Protein AF-A0A2U3KPR0-F1 (afdb_monomer_lite)

Foldseek 3Di:
DDDDDDDPQVVLVCVLVVVDDDDDADDPPRDPPRHDDDDDPDDPDHDDDDDDDDPPDDDDVVRVVVVD

Secondary structure (DSSP, 8-state):
-----SSHHHHHHHHHTTS--------TT--TTS------SS-SS---------TTS---HHHHHHH-

Organism: NCBI:txid2043169

Sequence (68 aa):
MSFEAFEERTVAGLVGAKFGVALISFMPGLDMQKISLIRVREPYCLIVIQMVWRTNLYMSPAVIYFKS

Radius of gyration: 17.88 Å; chains: 1; bounding box: 43×25×47 Å

Structure (mmCIF, N/CA/C/O backbone):
data_AF-A0A2U3KPR0-F1
#
_entry.id   AF-A0A2U3KPR0-F1
#
loop_
_atom_site.group_PDB
_atom_site.id
_atom_site.type_symbol
_atom_site.label_atom_id
_atom_site.label_alt_id
_atom_site.label_comp_id
_atom_site.label_asym_id
_atom_site.label_entity_id
_atom_site.label_seq_id
_atom_site.pdbx_PDB_ins_code
_atom_site.Cartn_x
_atom_site.Cartn_y
_atom_site.Cartn_z
_atom_site.occupancy
_atom_site.B_iso_or_equiv
_atom_site.auth_seq_id
_atom_site.auth_comp_id
_atom_site.auth_asym_id
_atom_site.auth_atom_id
_atom_site.pdbx_PDB_model_num
ATOM 1 N N . MET A 1 1 ? -21.974 3.344 10.686 1.00 61.19 1 MET A N 1
ATOM 2 C CA . MET A 1 1 ? -21.471 4.470 9.875 1.00 61.19 1 MET A CA 1
ATOM 3 C C . MET A 1 1 ? -20.100 4.060 9.365 1.00 61.19 1 MET A C 1
ATOM 5 O O . MET A 1 1 ? -19.284 3.664 10.187 1.00 61.19 1 MET A O 1
ATOM 9 N N . SER A 1 2 ? -19.897 4.026 8.049 1.00 77.19 2 SER A N 1
ATOM 10 C CA . SER A 1 2 ? -18.599 3.751 7.420 1.00 77.19 2 SER A CA 1
ATOM 11 C C . SER A 1 2 ? -17.942 5.074 7.031 1.00 77.19 2 SER A C 1
ATOM 13 O O . SER A 1 2 ? -18.628 6.002 6.609 1.00 77.19 2 SER A O 1
ATOM 15 N N . PHE A 1 3 ? -16.626 5.164 7.214 1.00 84.88 3 PHE A N 1
ATOM 16 C CA . PHE A 1 3 ? -15.818 6.287 6.748 1.00 84.88 3 PHE A CA 1
ATOM 17 C C . PHE A 1 3 ? -15.017 5.831 5.536 1.00 84.88 3 PHE A C 1
ATOM 19 O O . PHE A 1 3 ? -14.455 4.736 5.545 1.00 84.88 3 PHE A O 1
ATOM 26 N N . GLU A 1 4 ? -14.962 6.672 4.512 1.00 83.81 4 GLU A N 1
ATOM 27 C CA . GLU A 1 4 ? -14.275 6.380 3.259 1.00 83.81 4 GLU A CA 1
ATOM 28 C C . GLU A 1 4 ? -13.280 7.498 2.959 1.00 83.81 4 GLU A C 1
ATOM 30 O O . GLU A 1 4 ? -13.566 8.679 3.163 1.00 83.81 4 GLU A O 1
ATOM 35 N N . ALA A 1 5 ? -12.094 7.119 2.495 1.00 86.19 5 ALA A N 1
ATOM 36 C CA . ALA A 1 5 ? -11.075 8.045 2.032 1.00 86.19 5 ALA A CA 1
ATOM 37 C C . ALA A 1 5 ? -10.292 7.399 0.887 1.00 86.19 5 ALA A C 1
ATOM 39 O O . ALA A 1 5 ? -10.082 6.187 0.882 1.00 86.19 5 ALA A O 1
ATOM 40 N N . PHE A 1 6 ? -9.875 8.216 -0.081 1.00 84.12 6 PHE A N 1
ATOM 41 C CA . PHE A 1 6 ? -9.199 7.734 -1.285 1.00 84.12 6 PHE A CA 1
ATOM 42 C C . PHE A 1 6 ? -7.713 7.426 -1.053 1.00 84.12 6 PHE A C 1
ATOM 44 O O . PHE A 1 6 ? -7.196 6.458 -1.592 1.00 84.12 6 PHE A O 1
ATOM 51 N N . GLU A 1 7 ? -7.026 8.234 -0.242 1.00 88.62 7 GLU A N 1
ATOM 52 C CA . GLU A 1 7 ? -5.599 8.058 0.036 1.00 88.62 7 GLU A CA 1
ATOM 53 C C . GLU A 1 7 ? -5.376 7.163 1.264 1.00 88.62 7 GLU A C 1
ATOM 55 O O . GLU A 1 7 ? -5.931 7.410 2.343 1.00 88.62 7 GLU A O 1
ATOM 60 N N . GLU A 1 8 ? -4.483 6.181 1.148 1.00 89.69 8 GLU A N 1
ATOM 61 C CA . GLU A 1 8 ? -4.158 5.224 2.210 1.00 89.69 8 GLU A CA 1
ATOM 62 C C . GLU A 1 8 ? -3.656 5.907 3.492 1.00 89.69 8 GLU A C 1
ATO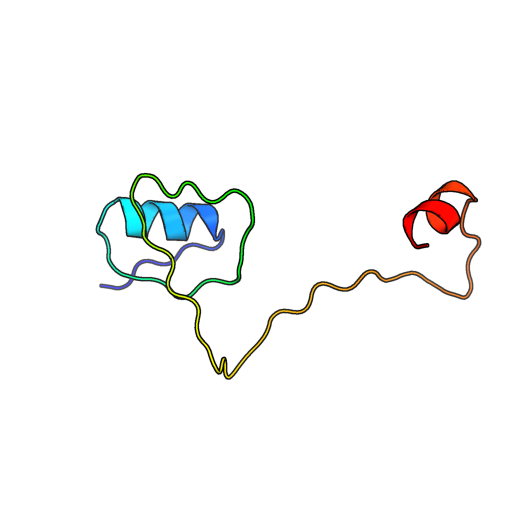M 64 O O . GLU A 1 8 ? -3.950 5.443 4.597 1.00 89.69 8 GLU A O 1
ATOM 69 N N . ARG A 1 9 ? -2.949 7.043 3.377 1.00 91.62 9 ARG A N 1
ATOM 70 C CA . ARG A 1 9 ? -2.508 7.845 4.538 1.00 91.62 9 ARG A CA 1
ATOM 71 C C . ARG A 1 9 ? -3.680 8.394 5.334 1.00 91.62 9 ARG A C 1
ATOM 73 O O . ARG A 1 9 ? -3.655 8.362 6.563 1.00 91.62 9 ARG A O 1
ATOM 80 N N . THR A 1 10 ? -4.708 8.869 4.640 1.00 93.38 10 THR A N 1
ATOM 81 C CA . THR A 1 10 ? -5.906 9.412 5.283 1.00 93.38 10 THR A CA 1
ATOM 82 C C . THR A 1 10 ? -6.665 8.293 5.990 1.00 93.38 10 THR A C 1
ATOM 84 O O . THR A 1 10 ? -7.038 8.446 7.153 1.00 93.38 10 THR A O 1
ATOM 87 N N . VAL A 1 11 ? -6.801 7.128 5.345 1.00 93.94 11 VAL A N 1
ATOM 88 C CA . VAL A 1 11 ? -7.402 5.931 5.957 1.00 93.94 11 VAL A CA 1
ATOM 89 C C . VAL A 1 11 ? -6.649 5.519 7.228 1.00 93.94 11 VAL A C 1
ATOM 91 O O . VAL A 1 11 ? -7.269 5.296 8.269 1.00 93.94 11 VAL A O 1
ATOM 94 N N . ALA A 1 12 ? -5.315 5.475 7.195 1.00 93.88 12 ALA A N 1
ATOM 95 C CA . ALA A 1 12 ? -4.513 5.153 8.376 1.00 93.88 12 ALA A CA 1
ATOM 96 C C . ALA A 1 12 ? -4.647 6.199 9.494 1.00 93.88 12 ALA A C 1
ATOM 98 O O . ALA A 1 12 ? -4.695 5.833 10.670 1.00 93.88 12 ALA A O 1
ATOM 99 N N . GLY A 1 13 ? -4.778 7.481 9.142 1.00 93.50 13 GLY A N 1
ATOM 100 C CA . GLY A 1 13 ? -5.084 8.551 10.091 1.00 93.50 13 GLY A CA 1
ATOM 101 C C . GLY A 1 13 ? -6.413 8.327 10.818 1.00 93.50 13 GLY A C 1
ATOM 102 O O . GLY A 1 13 ? -6.472 8.467 12.040 1.00 93.50 13 GLY A O 1
ATOM 103 N N . LEU A 1 14 ? -7.455 7.894 10.100 1.00 94.62 14 LEU A N 1
ATOM 104 C CA . LEU A 1 14 ? -8.756 7.552 10.688 1.00 94.62 14 LEU A CA 1
ATOM 105 C C . LEU A 1 14 ? -8.658 6.354 11.647 1.00 94.62 14 LEU A C 1
ATOM 107 O O . LEU A 1 14 ? -9.214 6.397 12.747 1.00 94.62 14 LEU A O 1
ATOM 111 N N . VAL A 1 15 ? -7.899 5.315 11.284 1.00 95.06 15 VAL A N 1
ATOM 112 C CA . VAL A 1 15 ? -7.619 4.171 12.176 1.00 95.06 15 VAL A CA 1
ATOM 113 C C . VAL A 1 15 ? -6.878 4.636 13.438 1.00 95.06 15 VAL A C 1
ATOM 115 O O . VAL A 1 15 ? -7.276 4.300 14.556 1.00 95.06 15 VAL A O 1
ATOM 118 N N . GLY A 1 16 ? -5.847 5.471 13.286 1.00 95.06 16 GLY A N 1
ATOM 119 C CA . GLY A 1 16 ? -5.090 6.043 14.406 1.00 95.06 16 GLY A CA 1
ATOM 120 C C . GLY A 1 16 ? -5.934 6.935 15.321 1.00 95.06 16 GLY A C 1
ATOM 121 O O . GLY A 1 16 ? -5.719 6.957 16.534 1.00 95.06 16 GLY A O 1
ATOM 122 N N . ALA A 1 17 ? -6.939 7.610 14.761 1.00 95.38 17 ALA A N 1
ATOM 123 C CA . ALA A 1 17 ? -7.929 8.408 15.481 1.00 95.38 17 ALA A CA 1
ATOM 124 C C . ALA A 1 17 ? -9.107 7.585 16.045 1.00 95.38 17 ALA A C 1
ATOM 126 O O . ALA A 1 17 ? -10.072 8.162 16.538 1.00 95.38 17 ALA A O 1
ATOM 127 N N . LYS A 1 18 ? -9.012 6.246 16.036 1.00 94.62 18 LYS A N 1
ATOM 128 C CA . LYS A 1 18 ? -9.989 5.307 16.622 1.00 94.62 18 LYS A CA 1
ATOM 129 C C . LYS A 1 18 ? -11.350 5.256 15.919 1.00 94.62 18 LYS A C 1
ATOM 131 O O . LYS A 1 18 ? -12.319 4.795 16.515 1.00 94.62 18 LYS A O 1
ATOM 136 N N . PHE A 1 19 ? -11.417 5.620 14.639 1.00 94.12 19 PHE A N 1
ATOM 137 C CA . PHE A 1 19 ? -12.639 5.463 13.839 1.00 94.12 19 PHE A CA 1
ATOM 138 C C . PHE A 1 19 ? -12.889 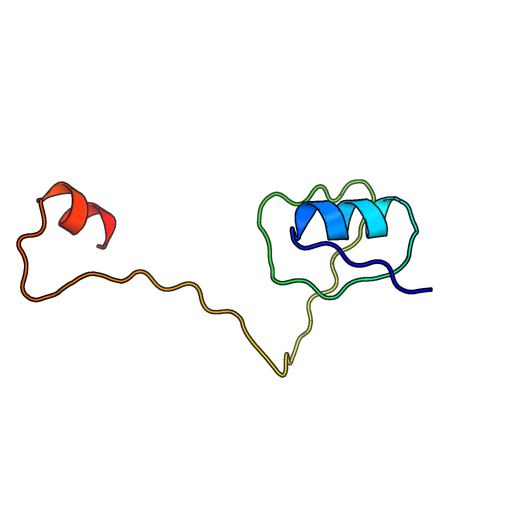4.022 13.356 1.00 94.12 19 PHE A C 1
ATOM 140 O O . PHE A 1 19 ? -13.934 3.755 12.768 1.00 94.12 19 PHE A O 1
ATOM 147 N N . GLY A 1 20 ? -11.970 3.082 13.615 1.00 93.56 20 GLY A N 1
ATOM 148 C CA . GLY A 1 20 ? -12.169 1.657 13.339 1.00 93.56 20 GLY A CA 1
ATOM 149 C C . GLY A 1 20 ? -10.903 0.945 12.871 1.00 93.56 20 GLY A C 1
ATOM 150 O O . GLY A 1 20 ? -9.797 1.289 13.283 1.00 93.56 20 GLY A O 1
ATOM 151 N N . VAL A 1 21 ? -11.087 -0.055 12.006 1.00 94.31 21 VAL A N 1
ATOM 152 C CA . VAL A 1 21 ? -10.027 -0.819 11.331 1.00 94.31 21 VAL A CA 1
ATOM 153 C C . VAL A 1 21 ? -10.182 -0.686 9.819 1.00 94.31 21 VAL A C 1
ATOM 155 O O . VAL A 1 21 ? -11.294 -0.502 9.328 1.00 94.31 21 VAL A O 1
ATOM 158 N N . ALA A 1 22 ? -9.082 -0.802 9.079 1.00 93.44 22 ALA A N 1
ATOM 159 C CA . ALA A 1 22 ? -9.094 -0.733 7.624 1.00 93.44 22 ALA A CA 1
ATOM 160 C C . ALA A 1 22 ? -8.178 -1.795 7.014 1.00 93.44 22 ALA A C 1
ATOM 162 O O . ALA A 1 22 ? -7.128 -2.118 7.574 1.00 93.44 22 ALA A O 1
ATOM 163 N N . LEU A 1 23 ? -8.575 -2.310 5.851 1.00 91.31 23 LEU A N 1
ATOM 164 C CA . LEU A 1 23 ? -7.723 -3.123 4.993 1.00 91.31 23 LEU A CA 1
ATOM 165 C C . LEU A 1 23 ? -7.170 -2.219 3.892 1.00 91.31 23 LEU A C 1
ATOM 167 O O . LEU A 1 23 ? -7.929 -1.709 3.074 1.00 91.31 23 LEU A O 1
ATOM 171 N N . ILE A 1 24 ? -5.856 -2.020 3.891 1.00 89.44 24 ILE A N 1
ATOM 172 C CA . ILE A 1 24 ? -5.154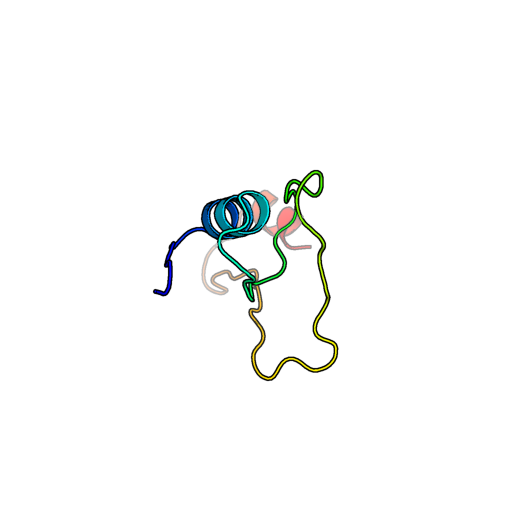 -1.209 2.896 1.00 89.44 24 ILE A CA 1
ATOM 173 C C . ILE A 1 24 ? -3.992 -2.000 2.305 1.00 89.44 24 ILE A C 1
ATOM 175 O O . ILE A 1 24 ? -3.444 -2.908 2.938 1.00 89.44 24 ILE A O 1
ATOM 179 N N . SER A 1 25 ? -3.600 -1.628 1.093 1.00 87.69 25 SER A N 1
ATOM 180 C CA . SER A 1 25 ? -2.360 -2.090 0.476 1.00 87.69 25 SER A CA 1
ATOM 181 C C . SER A 1 25 ? -1.163 -1.710 1.341 1.00 87.69 25 SER A C 1
ATOM 183 O O . SER A 1 25 ? -1.185 -0.708 2.058 1.00 87.69 25 SER A O 1
ATOM 185 N N . PHE A 1 26 ? -0.088 -2.497 1.272 1.00 86.00 26 PHE A N 1
ATOM 186 C CA . PHE A 1 26 ? 1.135 -2.137 1.979 1.00 86.00 26 PHE A CA 1
ATOM 187 C C . PHE A 1 26 ? 1.677 -0.810 1.439 1.00 86.00 26 PHE A C 1
ATOM 189 O O . PHE A 1 26 ? 2.009 -0.709 0.259 1.00 86.00 26 PHE A O 1
ATOM 196 N N . MET A 1 27 ? 1.796 0.183 2.318 1.00 85.69 27 MET A N 1
ATOM 197 C CA . MET A 1 27 ? 2.338 1.491 1.981 1.00 85.69 27 MET A CA 1
ATOM 198 C C . MET A 1 27 ? 3.554 1.794 2.868 1.00 85.69 27 MET A C 1
ATOM 200 O O . MET A 1 27 ? 3.419 1.847 4.095 1.00 85.69 27 MET A O 1
ATOM 204 N N . PRO A 1 28 ? 4.748 1.996 2.284 1.00 85.44 28 PRO A N 1
ATOM 205 C CA . PRO A 1 28 ? 5.932 2.355 3.053 1.00 85.44 28 PRO A CA 1
ATOM 206 C C . PRO A 1 28 ? 5.793 3.760 3.661 1.00 85.44 28 PRO A C 1
ATOM 208 O O . PRO A 1 28 ? 5.206 4.664 3.065 1.00 85.44 28 PRO A O 1
ATOM 211 N N . GLY A 1 29 ? 6.367 3.951 4.851 1.00 86.50 29 GLY A N 1
ATOM 212 C CA . GLY A 1 29 ? 6.362 5.246 5.541 1.00 86.50 29 GLY A CA 1
ATOM 213 C C . GLY A 1 29 ? 5.044 5.597 6.239 1.00 86.50 29 GLY A C 1
ATOM 214 O O . GLY A 1 29 ? 4.758 6.775 6.437 1.00 86.50 29 GLY A O 1
ATOM 215 N N . LEU A 1 30 ? 4.230 4.597 6.588 1.00 88.81 30 LEU A N 1
ATOM 216 C CA . LEU A 1 30 ? 3.070 4.781 7.457 1.00 88.81 30 LEU A CA 1
ATOM 217 C C . LEU A 1 30 ? 3.528 5.128 8.884 1.00 88.81 30 LEU A C 1
ATOM 219 O O . LEU A 1 30 ? 4.428 4.475 9.414 1.00 88.81 30 LEU A O 1
ATOM 223 N N . ASP A 1 31 ? 2.904 6.126 9.514 1.00 87.69 31 ASP A N 1
ATOM 224 C CA . ASP A 1 31 ? 3.172 6.441 10.919 1.00 87.69 31 ASP A CA 1
ATOM 225 C C . ASP A 1 31 ? 2.558 5.369 11.826 1.00 87.69 31 ASP A C 1
ATOM 227 O O . ASP A 1 31 ? 1.340 5.282 11.980 1.00 87.69 31 ASP A O 1
ATOM 231 N N . MET A 1 32 ? 3.421 4.558 12.438 1.00 91.50 32 MET A N 1
ATOM 232 C CA . MET A 1 32 ? 3.032 3.456 13.315 1.00 91.50 32 MET A CA 1
ATOM 233 C C . MET A 1 32 ? 2.803 3.879 14.772 1.00 91.50 32 MET A C 1
ATOM 235 O O . MET A 1 32 ? 2.456 3.030 15.589 1.00 91.50 32 MET A O 1
ATOM 239 N N . GLN A 1 33 ? 2.969 5.156 15.140 1.00 94.94 33 GLN A N 1
ATOM 240 C CA . GLN A 1 33 ? 2.835 5.588 16.541 1.00 94.94 33 GLN A CA 1
ATOM 241 C C . GLN A 1 33 ? 1.444 5.309 17.131 1.00 94.94 33 GLN A C 1
ATOM 243 O O . GLN A 1 33 ? 1.321 5.062 18.331 1.00 94.94 33 GLN A O 1
ATOM 248 N N . LYS A 1 34 ? 0.387 5.364 16.308 1.00 94.56 34 LYS A N 1
ATOM 249 C CA . LYS A 1 34 ? -1.018 5.260 16.759 1.00 94.56 34 LYS A CA 1
ATOM 250 C C . LYS A 1 34 ? -1.784 4.074 16.175 1.00 94.56 34 LYS A C 1
ATOM 252 O O . LYS A 1 34 ? -2.968 3.908 16.478 1.00 94.56 34 LYS A O 1
ATOM 257 N N . ILE A 1 35 ? -1.130 3.255 15.359 1.00 94.38 35 ILE A N 1
ATOM 258 C CA . ILE A 1 35 ? -1.743 2.130 14.650 1.00 94.38 35 ILE A CA 1
ATOM 259 C C . ILE A 1 35 ? -0.891 0.874 14.803 1.00 94.38 35 ILE A C 1
ATOM 261 O O . ILE A 1 35 ? 0.297 0.930 15.100 1.00 94.38 35 ILE A O 1
ATOM 265 N N . SER A 1 36 ? -1.504 -0.279 14.572 1.00 93.56 36 SER A N 1
ATOM 266 C CA . SER A 1 36 ? -0.801 -1.557 14.507 1.00 93.56 36 SER A CA 1
ATOM 267 C C . SER A 1 36 ? -1.111 -2.215 13.173 1.00 93.56 36 SER A C 1
ATOM 269 O O . SER A 1 36 ? -2.269 -2.279 12.763 1.00 93.56 36 SER A O 1
ATOM 271 N N . LEU A 1 37 ? -0.075 -2.690 12.487 1.00 92.44 37 LEU A N 1
ATOM 272 C CA . LEU A 1 37 ? -0.209 -3.348 11.194 1.00 92.44 37 LEU A CA 1
ATOM 273 C C . LEU A 1 37 ? -0.356 -4.858 11.390 1.00 92.44 37 LEU A C 1
ATOM 275 O O . LEU A 1 37 ? 0.530 -5.504 11.945 1.00 92.44 37 LEU A O 1
ATOM 279 N N . ILE A 1 38 ? -1.442 -5.426 10.871 1.00 92.69 38 ILE A N 1
ATOM 280 C CA . ILE A 1 38 ? -1.635 -6.876 10.788 1.00 92.69 38 ILE A CA 1
ATOM 281 C C . ILE A 1 38 ? -1.538 -7.272 9.319 1.00 92.69 38 ILE A C 1
ATOM 283 O O . ILE A 1 38 ? -2.308 -6.799 8.485 1.00 92.69 38 ILE A O 1
ATOM 287 N N . ARG A 1 39 ? -0.579 -8.139 8.988 1.00 90.31 39 ARG A N 1
ATOM 288 C CA . ARG A 1 39 ? -0.397 -8.623 7.616 1.00 90.31 39 ARG A CA 1
ATOM 289 C C . ARG A 1 39 ? -1.344 -9.789 7.342 1.00 90.31 39 ARG A C 1
ATOM 291 O O . ARG A 1 39 ? -1.312 -10.793 8.051 1.00 90.31 39 ARG A O 1
ATOM 298 N N . VAL A 1 40 ? -2.146 -9.676 6.286 1.00 90.69 40 VAL A N 1
ATOM 299 C CA . VAL A 1 40 ? -2.979 -10.779 5.789 1.00 90.69 40 VAL A CA 1
ATOM 300 C C . VAL A 1 40 ? -2.068 -11.835 5.155 1.00 90.69 40 VAL A C 1
ATOM 302 O O . VAL A 1 40 ? -1.279 -11.508 4.270 1.00 90.69 40 VAL A O 1
ATOM 305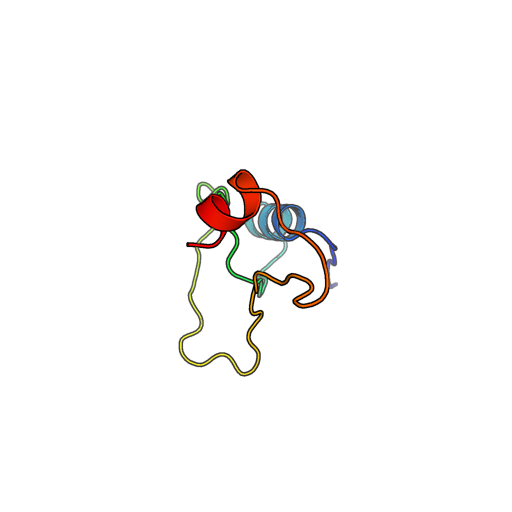 N N . ARG A 1 41 ? -2.138 -13.087 5.633 1.00 90.50 41 ARG A N 1
ATOM 306 C CA . ARG A 1 41 ? -1.289 -14.192 5.144 1.00 90.50 41 ARG A CA 1
ATOM 307 C C . ARG A 1 41 ? -1.692 -14.669 3.750 1.00 90.50 41 ARG A C 1
ATOM 309 O O . ARG A 1 41 ? -0.825 -14.867 2.910 1.00 90.50 41 ARG A O 1
ATOM 316 N N . GLU A 1 42 ? -2.994 -14.806 3.520 1.00 92.06 42 GLU A N 1
ATOM 317 C CA . GLU A 1 42 ? -3.576 -15.330 2.280 1.00 92.06 42 GLU A CA 1
ATOM 318 C C . GLU A 1 42 ? -4.578 -14.309 1.718 1.00 92.06 42 GLU A C 1
ATOM 320 O O . GLU A 1 42 ? -5.785 -14.420 1.940 1.00 92.06 42 GLU A O 1
ATOM 325 N N . PRO A 1 43 ? -4.099 -13.231 1.073 1.00 89.50 43 PRO A N 1
ATOM 326 C CA . PRO A 1 43 ? -4.981 -12.228 0.494 1.00 89.50 43 PRO A CA 1
ATOM 327 C C . PRO A 1 43 ? -5.668 -12.770 -0.768 1.00 89.50 43 PRO A C 1
ATOM 329 O O . PRO A 1 43 ? -5.017 -13.321 -1.650 1.00 89.50 43 PRO A O 1
ATOM 332 N N . TYR A 1 44 ? -6.980 -12.549 -0.886 1.00 89.88 44 TYR A N 1
ATOM 333 C CA . TYR A 1 44 ? -7.745 -12.913 -2.088 1.00 89.88 44 TYR A CA 1
ATOM 334 C C . TYR A 1 44 ? -7.417 -12.018 -3.297 1.00 89.88 44 TYR A C 1
ATOM 336 O O . TYR A 1 44 ? -7.570 -12.424 -4.445 1.00 89.88 44 TYR A O 1
ATOM 344 N N . CYS A 1 45 ? -6.960 -10.789 -3.041 1.00 86.12 45 CYS A N 1
ATOM 345 C CA . CYS A 1 45 ? -6.593 -9.810 -4.058 1.00 86.12 45 CYS A CA 1
ATOM 346 C C . CYS A 1 45 ? -5.258 -9.153 -3.696 1.00 86.12 45 CYS A C 1
ATOM 348 O O . CYS A 1 45 ? -4.997 -8.853 -2.529 1.00 86.12 45 CYS A O 1
ATOM 350 N N . LEU A 1 46 ? -4.421 -8.927 -4.705 1.00 85.81 46 LEU A N 1
ATOM 351 C CA . LEU A 1 46 ? -3.103 -8.319 -4.577 1.00 85.81 46 LEU A CA 1
ATOM 352 C C . LEU A 1 46 ? -3.004 -7.116 -5.514 1.00 85.81 46 LEU A C 1
ATOM 354 O O . LEU A 1 46 ? -3.424 -7.189 -6.667 1.00 85.81 46 LEU A O 1
ATO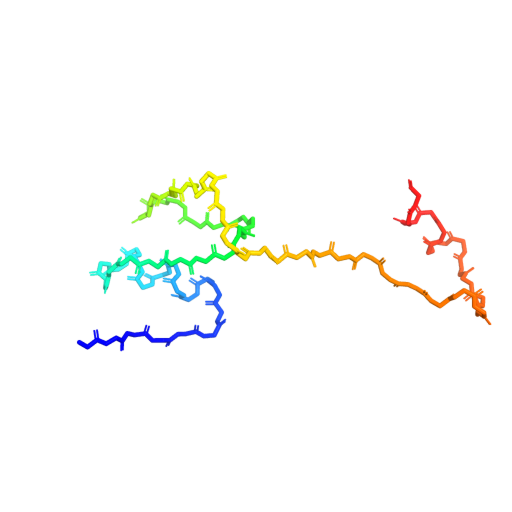M 358 N N . ILE A 1 47 ? -2.384 -6.038 -5.036 1.00 84.50 47 ILE A N 1
ATOM 359 C CA . ILE A 1 47 ? -1.942 -4.937 -5.894 1.00 84.50 47 ILE A CA 1
ATOM 360 C C . ILE A 1 47 ? -0.488 -5.192 -6.281 1.00 84.50 47 ILE A C 1
ATOM 362 O O . ILE A 1 47 ? 0.368 -5.376 -5.414 1.00 84.50 47 ILE A O 1
ATOM 366 N N . VAL A 1 48 ? -0.212 -5.195 -7.584 1.00 85.00 48 VAL A N 1
ATOM 367 C CA . VAL A 1 48 ? 1.135 -5.377 -8.133 1.00 85.00 48 VAL A CA 1
ATOM 368 C C . VAL A 1 48 ? 1.584 -4.068 -8.768 1.00 85.00 48 VAL A C 1
ATOM 370 O O . VAL A 1 48 ? 0.946 -3.568 -9.691 1.00 85.00 48 VAL A O 1
ATOM 373 N N . ILE A 1 49 ? 2.697 -3.522 -8.284 1.00 87.06 49 ILE A N 1
ATOM 374 C CA . ILE A 1 49 ? 3.360 -2.373 -8.906 1.00 87.06 49 ILE A CA 1
ATOM 375 C C . ILE A 1 49 ? 4.353 -2.921 -9.930 1.00 87.06 49 ILE A C 1
ATOM 377 O O . ILE A 1 49 ? 5.232 -3.706 -9.577 1.00 87.06 49 ILE A O 1
ATOM 381 N N . GLN A 1 50 ? 4.211 -2.520 -11.193 1.00 90.31 50 GLN A N 1
ATOM 382 C CA . GLN A 1 50 ? 5.104 -2.931 -12.277 1.00 90.31 50 GLN A CA 1
ATOM 383 C C . GLN A 1 50 ? 5.779 -1.722 -12.919 1.00 90.31 50 GLN A C 1
ATOM 385 O O . GLN A 1 50 ? 5.159 -0.677 -13.116 1.00 90.31 50 GLN A O 1
ATOM 390 N N . MET A 1 51 ? 7.051 -1.887 -13.280 1.00 91.56 51 MET A N 1
ATOM 391 C CA . MET A 1 51 ? 7.745 -0.950 -14.156 1.00 91.56 51 MET A CA 1
ATOM 392 C C . MET A 1 51 ? 7.409 -1.305 -15.606 1.00 91.56 51 MET A C 1
ATOM 394 O O . MET A 1 51 ? 7.567 -2.455 -16.011 1.00 91.56 51 MET A O 1
ATOM 398 N N . VAL A 1 52 ? 6.944 -0.328 -16.384 1.00 91.56 52 VAL A N 1
ATOM 399 C CA . VAL A 1 52 ? 6.547 -0.532 -17.783 1.00 91.56 52 VAL A CA 1
ATOM 400 C C . VAL A 1 52 ? 7.232 0.475 -18.696 1.00 91.56 52 VAL A C 1
ATOM 402 O O . VAL A 1 52 ? 7.418 1.638 -18.340 1.00 91.56 52 VAL A O 1
ATOM 405 N N . TRP A 1 53 ? 7.597 0.031 -19.895 1.00 90.69 53 TRP A N 1
ATOM 406 C CA . TRP A 1 53 ? 8.209 0.863 -20.928 1.00 90.69 53 TRP A CA 1
ATOM 407 C C . TRP A 1 53 ? 7.819 0.369 -22.322 1.00 90.69 53 TRP A C 1
ATOM 409 O O . TRP A 1 53 ? 7.458 -0.792 -22.516 1.00 90.69 53 TRP A O 1
ATOM 419 N N . ARG A 1 54 ? 7.903 1.251 -23.323 1.00 89.62 54 ARG A N 1
ATOM 420 C CA . ARG A 1 54 ? 7.667 0.880 -24.726 1.00 89.62 54 ARG A CA 1
ATOM 421 C C . ARG A 1 54 ? 8.929 0.259 -25.315 1.00 89.62 54 ARG A C 1
ATOM 423 O O . ARG A 1 54 ? 9.994 0.856 -25.237 1.00 89.62 54 ARG A O 1
ATOM 430 N N . THR A 1 55 ? 8.804 -0.905 -25.943 1.00 88.44 55 THR A N 1
ATOM 431 C CA . THR A 1 55 ? 9.932 -1.615 -26.576 1.00 88.44 55 THR A CA 1
ATOM 432 C C . THR A 1 55 ? 10.335 -1.029 -27.928 1.00 88.44 55 THR A C 1
ATOM 434 O O . THR A 1 55 ? 11.465 -1.212 -28.359 1.00 88.44 55 THR A O 1
ATOM 437 N N . ASN A 1 56 ? 9.424 -0.309 -28.589 1.00 91.50 56 ASN A N 1
ATOM 438 C CA . ASN A 1 56 ? 9.602 0.169 -29.965 1.00 91.50 56 ASN A CA 1
ATOM 439 C C . ASN A 1 56 ? 10.032 1.644 -30.038 1.00 91.50 56 ASN A C 1
ATOM 441 O O . ASN A 1 56 ? 9.866 2.289 -31.069 1.00 91.50 56 ASN A O 1
ATOM 445 N N . LEU A 1 57 ? 10.520 2.206 -28.932 1.00 90.25 57 LEU A N 1
ATOM 446 C CA . LEU A 1 57 ? 10.995 3.584 -28.853 1.00 90.25 57 LEU A CA 1
ATOM 447 C C . LEU A 1 57 ? 12.380 3.617 -28.217 1.00 90.25 57 LEU A C 1
ATOM 449 O O . LEU A 1 57 ? 12.725 2.762 -27.402 1.00 90.25 57 LEU A O 1
ATOM 453 N N . TYR A 1 58 ? 13.154 4.636 -28.580 1.00 91.69 58 TYR A N 1
ATOM 454 C CA . TYR A 1 58 ? 14.445 4.896 -27.962 1.00 91.69 58 TYR A CA 1
ATOM 455 C C . TYR A 1 58 ? 14.300 5.086 -26.445 1.00 91.69 58 TYR A C 1
ATOM 457 O O . TYR A 1 58 ? 13.438 5.832 -25.980 1.00 91.69 58 TYR A O 1
ATOM 465 N N . MET A 1 59 ? 15.187 4.446 -25.685 1.00 93.56 59 MET A N 1
ATOM 466 C CA . MET A 1 59 ? 15.393 4.711 -24.264 1.00 93.56 59 MET A CA 1
ATOM 467 C C . MET A 1 59 ? 16.754 5.360 -24.091 1.00 93.56 59 MET A C 1
ATOM 469 O O . MET A 1 59 ? 17.752 4.853 -24.602 1.00 93.56 59 MET A O 1
ATOM 473 N N . SER A 1 60 ? 16.810 6.460 -23.342 1.00 94.00 60 SER A N 1
ATOM 474 C CA . SER A 1 60 ? 18.096 7.049 -22.987 1.00 94.00 60 SER A CA 1
ATOM 475 C C . SER A 1 60 ? 18.911 6.074 -22.123 1.00 94.00 60 SER A C 1
ATOM 477 O O . SER A 1 60 ? 18.326 5.254 -21.406 1.00 94.00 60 SER A O 1
ATOM 479 N N . PRO A 1 61 ? 20.253 6.184 -22.114 1.00 94.94 61 PRO A N 1
ATOM 480 C CA . PRO A 1 61 ? 21.092 5.375 -21.236 1.00 94.94 61 PRO A CA 1
ATOM 481 C C . PRO A 1 61 ? 20.644 5.438 -19.771 1.00 94.94 61 PRO A C 1
ATOM 483 O O . PRO A 1 61 ? 20.614 4.414 -19.103 1.00 94.94 61 PRO A O 1
ATOM 486 N N . ALA A 1 62 ? 20.200 6.606 -19.292 1.00 95.38 62 ALA A N 1
ATOM 487 C CA . ALA A 1 62 ? 19.681 6.771 -17.934 1.00 95.38 62 ALA A CA 1
ATOM 488 C C . ALA A 1 62 ? 18.467 5.870 -17.637 1.00 95.38 62 ALA A C 1
ATOM 490 O O . ALA A 1 62 ? 18.409 5.258 -16.574 1.00 95.38 62 ALA A O 1
ATOM 491 N N . VAL A 1 63 ? 17.526 5.733 -18.580 1.00 93.25 63 VAL A N 1
ATOM 492 C CA . VAL A 1 63 ? 16.374 4.825 -18.433 1.00 93.25 63 VAL A CA 1
ATOM 493 C C . VAL A 1 63 ? 16.832 3.368 -18.417 1.00 93.25 63 VAL A C 1
ATOM 495 O O . VAL A 1 63 ? 16.320 2.573 -17.631 1.00 93.25 63 VAL A O 1
ATOM 498 N N . ILE A 1 64 ? 17.818 3.016 -19.248 1.00 92.12 64 ILE A N 1
ATOM 499 C CA . ILE A 1 64 ? 18.389 1.664 -19.278 1.00 92.12 64 ILE A CA 1
ATOM 500 C C . ILE A 1 64 ? 19.050 1.331 -17.937 1.00 92.12 64 ILE A C 1
ATOM 502 O O . ILE A 1 64 ? 18.790 0.258 -17.400 1.00 92.12 64 ILE A O 1
ATOM 506 N N . TYR A 1 65 ? 19.839 2.245 -17.369 1.00 94.25 65 TYR A N 1
ATOM 507 C CA . TYR A 1 65 ? 20.460 2.047 -16.057 1.00 94.25 65 TYR A CA 1
ATOM 508 C C . TYR A 1 65 ? 19.437 1.988 -14.919 1.00 94.25 65 TYR A C 1
ATOM 510 O O . TYR A 1 65 ? 19.635 1.22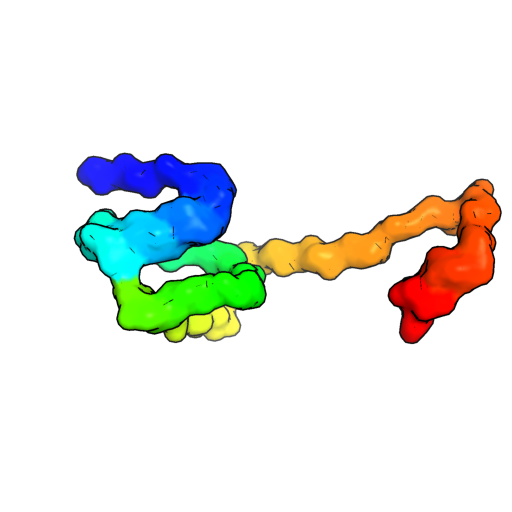4 -13.988 1.00 94.25 65 TYR A O 1
ATOM 518 N N . PHE A 1 66 ? 18.337 2.742 -14.994 1.00 93.19 66 PHE A N 1
ATOM 519 C CA . PHE A 1 66 ? 17.308 2.743 -13.949 1.00 93.19 66 PHE A CA 1
ATOM 520 C C . PHE A 1 66 ? 16.492 1.441 -13.883 1.00 93.19 66 PHE A C 1
ATOM 522 O O . PHE A 1 66 ? 16.055 1.047 -12.806 1.00 93.19 66 PHE A O 1
ATOM 529 N N . LYS A 1 67 ? 16.258 0.781 -15.025 1.00 89.69 67 LYS A N 1
ATOM 530 C CA . LYS A 1 67 ? 15.474 -0.467 -15.083 1.00 89.69 67 LYS A CA 1
ATOM 531 C C . LYS A 1 67 ? 16.279 -1.746 -14.804 1.00 89.69 67 LYS A C 1
ATOM 533 O O . LYS A 1 67 ? 15.671 -2.814 -14.779 1.00 89.69 67 LYS A O 1
ATOM 538 N N . SER A 1 68 ? 17.612 -1.654 -14.754 1.00 72.75 68 SER A N 1
ATOM 539 C CA . SER A 1 68 ? 18.545 -2.791 -14.630 1.00 72.75 68 SER A CA 1
ATOM 540 C C . SER A 1 68 ? 18.881 -3.056 -13.171 1.00 72.75 68 SER A C 1
ATOM 542 O O . SER A 1 68 ? 18.959 -4.247 -12.810 1.00 72.75 68 SER A O 1
#

pLDDT: mean 89.93, std 5.51, range [61.19, 95.38]